Protein AF-A0A0F2QNE1-F1 (afdb_monomer)

Nearest PDB structures (foldseek):
  3fd9-assembly1_C  TM=8.692E-01  e=6.773E+00  Pseudomonas aeruginosa UCBPP-PA14
  3r84-assembly13_A  TM=7.981E-01  e=8.272E+00  Saccharomyces cerevisiae
  3r84-assembly19_A  TM=7.981E-01  e=8.272E+00  Saccharomyces cerevisiae

Mean predicted aligned error: 9.47 Å

Structure (mmCIF, N/CA/C/O backbone):
data_AF-A0A0F2QNE1-F1
#
_entry.id   AF-A0A0F2QNE1-F1
#
loop_
_atom_site.group_PDB
_atom_site.id
_atom_site.type_symbol
_atom_site.label_atom_id
_atom_site.label_alt_id
_atom_site.label_comp_id
_atom_site.label_asym_id
_atom_site.label_entity_id
_atom_site.label_seq_id
_atom_site.pdbx_PDB_ins_code
_atom_site.Cartn_x
_atom_site.Cartn_y
_atom_site.Cartn_z
_atom_site.occupancy
_atom_site.B_iso_or_equiv
_atom_site.auth_seq_id
_atom_site.auth_comp_id
_atom_site.auth_asym_id
_atom_site.auth_atom_id
_atom_site.pdbx_PDB_model_num
ATOM 1 N N . MET A 1 1 ? -14.107 -22.901 -9.620 1.00 41.91 1 MET A N 1
ATOM 2 C CA . MET A 1 1 ? -14.039 -21.460 -9.936 1.00 41.91 1 MET A CA 1
ATOM 3 C C . MET A 1 1 ? -14.068 -20.730 -8.610 1.00 41.91 1 MET A C 1
ATOM 5 O O . MET A 1 1 ? -15.085 -20.787 -7.928 1.00 41.91 1 MET A O 1
ATOM 9 N N . ASP A 1 2 ? -12.917 -20.219 -8.184 1.00 47.34 2 ASP A N 1
ATOM 10 C CA . ASP A 1 2 ? -12.744 -19.598 -6.871 1.00 47.34 2 ASP A CA 1
ATOM 11 C C . ASP A 1 2 ? -13.626 -18.342 -6.763 1.00 47.34 2 ASP A C 1
ATOM 13 O O . ASP A 1 2 ? -13.631 -17.491 -7.657 1.00 47.34 2 ASP A O 1
ATOM 17 N N . LYS A 1 3 ? -14.472 -18.282 -5.730 1.00 48.97 3 LYS A N 1
ATOM 18 C CA . LYS A 1 3 ? -15.446 -17.204 -5.535 1.00 48.97 3 LYS A CA 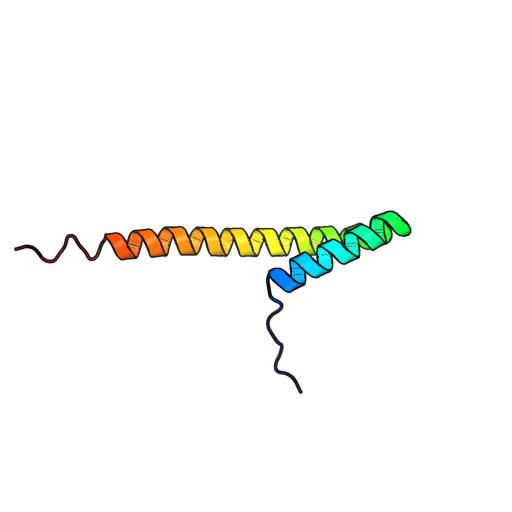1
ATOM 19 C C . LYS A 1 3 ? -14.714 -15.943 -5.082 1.00 48.97 3 LYS A C 1
ATOM 21 O O . LYS A 1 3 ? -14.679 -15.683 -3.887 1.00 48.97 3 LYS A O 1
ATOM 26 N N . GLY A 1 4 ? -14.190 -15.166 -6.033 1.00 48.50 4 GLY A N 1
ATOM 27 C CA . GLY A 1 4 ? -13.799 -13.762 -5.858 1.00 48.50 4 GLY A CA 1
ATOM 28 C 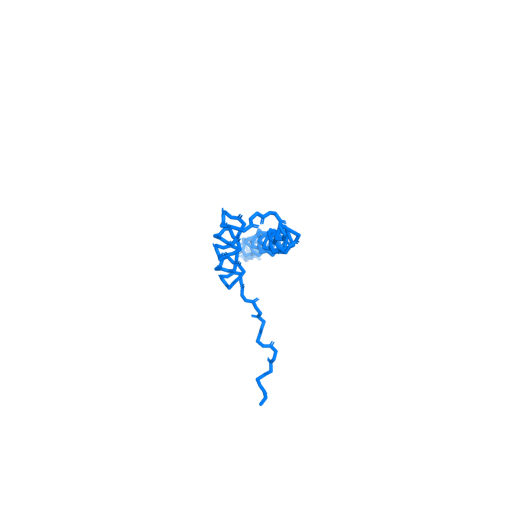C . GLY A 1 4 ? -13.207 -13.466 -4.483 1.00 48.50 4 GLY A C 1
ATOM 29 O O . GLY A 1 4 ? -13.793 -12.690 -3.722 1.00 48.50 4 GLY A O 1
ATOM 30 N N . GLN A 1 5 ? -12.111 -14.148 -4.138 1.00 59.59 5 GLN A N 1
ATOM 31 C CA . GLN A 1 5 ? -11.456 -13.967 -2.853 1.00 59.59 5 GLN A CA 1
ATOM 32 C C . GLN A 1 5 ? -11.156 -12.474 -2.680 1.00 59.59 5 GLN A C 1
ATOM 34 O O . GLN A 1 5 ? -10.527 -11.836 -3.528 1.00 59.59 5 GLN A O 1
ATOM 39 N N . ARG A 1 6 ? -11.722 -11.873 -1.626 1.00 79.06 6 ARG A N 1
ATOM 40 C CA . ARG A 1 6 ? -11.530 -10.451 -1.345 1.00 79.06 6 ARG A CA 1
ATOM 41 C C . ARG A 1 6 ? -10.046 -10.230 -1.098 1.00 79.06 6 ARG A C 1
ATOM 43 O O . ARG A 1 6 ? -9.549 -10.675 -0.069 1.00 79.06 6 ARG A O 1
ATOM 50 N N . VAL A 1 7 ? -9.397 -9.512 -2.014 1.00 84.12 7 VAL A N 1
ATOM 51 C CA . VAL A 1 7 ? -8.014 -9.054 -1.852 1.00 84.12 7 VAL A CA 1
ATOM 52 C C . VAL A 1 7 ? -7.866 -8.446 -0.462 1.00 84.12 7 VAL A C 1
ATOM 54 O O . VAL A 1 7 ? -8.641 -7.559 -0.090 1.00 84.12 7 VAL A O 1
ATOM 57 N N . THR A 1 8 ? -6.912 -8.939 0.310 1.00 90.69 8 THR A N 1
ATOM 58 C CA . THR A 1 8 ? -6.616 -8.508 1.677 1.00 90.69 8 THR A CA 1
ATOM 59 C C . THR A 1 8 ? -5.740 -7.253 1.685 1.00 90.69 8 THR A C 1
ATOM 61 O O . THR A 1 8 ? -5.129 -6.895 0.682 1.00 90.69 8 THR A O 1
ATOM 64 N N . GLU A 1 9 ? -5.675 -6.546 2.817 1.00 92.44 9 GLU A N 1
ATOM 65 C CA . GLU A 1 9 ? -4.746 -5.410 2.980 1.00 92.44 9 GLU A CA 1
ATOM 66 C C . GLU A 1 9 ? -3.285 -5.858 2.806 1.00 92.44 9 GLU A C 1
ATOM 68 O O . GLU A 1 9 ? -2.517 -5.194 2.118 1.00 92.44 9 GLU A O 1
ATOM 73 N N . GLN A 1 10 ? -2.939 -7.041 3.320 1.00 92.62 10 GLN A N 1
ATOM 74 C CA . GLN A 1 10 ? -1.598 -7.616 3.215 1.00 92.62 10 GLN A CA 1
ATOM 75 C C . GLN A 1 10 ? -1.196 -7.928 1.763 1.00 92.62 10 GLN A C 1
ATOM 77 O O . GLN A 1 10 ? -0.046 -7.727 1.370 1.00 92.62 10 GLN A O 1
ATOM 82 N N . GLU A 1 11 ? -2.136 -8.393 0.937 1.00 94.62 11 GLU A N 1
ATOM 83 C CA . GLU A 1 11 ? -1.890 -8.598 -0.496 1.00 94.62 11 GLU A CA 1
ATOM 84 C C . GLU A 1 11 ? -1.663 -7.271 -1.232 1.00 94.62 11 GLU A C 1
ATOM 86 O O . GLU A 1 11 ? -0.828 -7.206 -2.138 1.00 94.62 11 GLU A O 1
ATOM 91 N N . ILE A 1 12 ? -2.344 -6.195 -0.820 1.00 95.12 12 ILE A N 1
ATOM 92 C CA . ILE A 1 12 ? -2.116 -4.849 -1.365 1.00 95.12 12 ILE A CA 1
ATOM 93 C C . ILE A 1 12 ? -0.727 -4.336 -0.966 1.00 95.12 12 ILE A C 1
ATOM 95 O O . ILE A 1 12 ? 0.012 -3.876 -1.833 1.00 95.12 12 ILE A O 1
ATOM 99 N N . GLU A 1 13 ? -0.329 -4.471 0.300 1.00 96.44 13 GLU A N 1
ATOM 100 C CA . GLU A 1 13 ? 1.011 -4.095 0.789 1.00 96.44 13 GLU A CA 1
ATOM 101 C C . GLU A 1 13 ? 2.129 -4.869 0.073 1.00 96.44 13 GLU A C 1
ATOM 103 O O . GLU A 1 13 ? 3.148 -4.303 -0.342 1.00 96.44 13 GLU A O 1
ATOM 108 N N . THR A 1 14 ? 1.915 -6.169 -0.141 1.00 97.12 14 THR A N 1
ATOM 109 C CA . THR A 1 14 ? 2.843 -7.019 -0.900 1.00 97.12 14 THR A CA 1
ATOM 110 C C .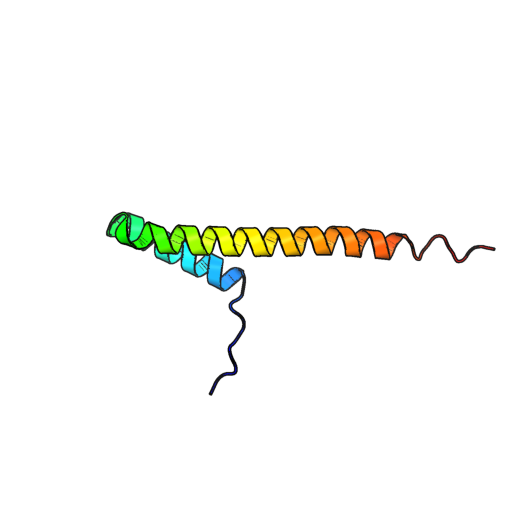 THR A 1 14 ? 2.960 -6.534 -2.346 1.00 97.12 14 THR A C 1
ATOM 112 O O . THR A 1 14 ? 4.063 -6.410 -2.878 1.00 97.12 14 THR A O 1
ATOM 115 N N . SER A 1 15 ? 1.833 -6.194 -2.974 1.00 96.25 15 SER A N 1
ATOM 116 C CA . SER A 1 15 ? 1.795 -5.688 -4.350 1.00 96.25 15 SER A CA 1
ATOM 117 C C . SER A 1 15 ? 2.471 -4.321 -4.488 1.00 96.25 15 SER A C 1
ATOM 119 O O . SER A 1 15 ? 3.210 -4.105 -5.446 1.00 96.25 15 SER A O 1
ATOM 121 N N . LEU A 1 16 ? 2.293 -3.422 -3.513 1.00 97.62 16 LEU A N 1
ATOM 122 C CA . LEU A 1 16 ? 3.003 -2.139 -3.449 1.00 97.62 16 LEU A CA 1
ATOM 123 C C . LEU A 1 16 ? 4.521 -2.341 -3.391 1.00 97.62 16 LEU A C 1
ATOM 125 O O . LEU A 1 16 ? 5.257 -1.690 -4.129 1.00 97.62 16 LEU A O 1
ATOM 129 N N . SER A 1 17 ? 4.989 -3.302 -2.590 1.00 97.62 17 SER A N 1
ATOM 130 C CA . SER A 1 17 ? 6.417 -3.637 -2.499 1.00 97.62 17 SER A CA 1
ATOM 131 C C . SER A 1 17 ? 6.987 -4.142 -3.831 1.00 97.62 17 SER A C 1
ATOM 133 O O . SER A 1 17 ? 8.128 -3.838 -4.182 1.00 97.62 17 SER A O 1
ATOM 135 N N . ILE A 1 18 ? 6.200 -4.907 -4.594 1.00 97.19 18 ILE A N 1
ATOM 136 C CA . ILE A 1 18 ? 6.581 -5.377 -5.933 1.00 97.19 18 ILE A CA 1
ATOM 137 C C . ILE A 1 18 ? 6.630 -4.202 -6.915 1.00 97.19 18 ILE A C 1
ATOM 139 O O . ILE A 1 18 ? 7.618 -4.052 -7.632 1.00 97.19 18 ILE A O 1
ATOM 143 N N . LEU A 1 19 ? 5.601 -3.353 -6.929 1.00 96.94 19 LEU A N 1
ATOM 144 C CA . LEU A 1 19 ? 5.531 -2.190 -7.814 1.00 96.94 19 LEU A CA 1
ATOM 145 C C . LEU A 1 19 ? 6.659 -1.193 -7.542 1.00 96.94 19 LEU A C 1
ATOM 147 O O . LEU A 1 19 ? 7.239 -0.695 -8.498 1.00 96.94 19 LEU A O 1
ATOM 151 N N . ALA A 1 20 ? 7.043 -0.972 -6.282 1.00 97.56 20 ALA A N 1
ATOM 152 C CA . ALA A 1 20 ? 8.194 -0.136 -5.941 1.00 97.56 20 ALA A CA 1
ATOM 153 C C . ALA A 1 20 ? 9.485 -0.634 -6.615 1.00 97.56 20 ALA A C 1
ATOM 155 O O . ALA A 1 20 ? 10.221 0.155 -7.197 1.00 97.56 20 ALA A O 1
ATOM 156 N N . ARG A 1 21 ? 9.726 -1.955 -6.622 1.00 97.50 21 ARG A N 1
ATOM 157 C CA . ARG A 1 21 ? 10.880 -2.558 -7.319 1.00 97.50 21 ARG A CA 1
ATOM 158 C C . ARG A 1 21 ? 10.781 -2.430 -8.838 1.00 97.50 21 ARG A C 1
ATOM 160 O O . ARG A 1 21 ? 11.804 -2.338 -9.510 1.00 97.50 21 ARG A O 1
ATOM 167 N N . LEU A 1 22 ? 9.568 -2.478 -9.391 1.00 97.19 22 LEU A N 1
ATOM 168 C CA . LEU A 1 22 ? 9.353 -2.283 -10.824 1.00 97.19 22 LEU A CA 1
ATOM 169 C C . LEU A 1 22 ? 9.595 -0.830 -11.229 1.00 97.19 22 LEU A C 1
ATOM 171 O O . LEU A 1 22 ? 10.235 -0.607 -12.248 1.00 97.19 22 LEU A O 1
ATOM 175 N N . ILE A 1 23 ? 9.138 0.131 -10.429 1.00 96.81 23 ILE A N 1
ATOM 176 C CA . ILE A 1 23 ? 9.373 1.562 -10.651 1.00 96.81 23 ILE A CA 1
ATOM 177 C C . ILE A 1 23 ? 10.869 1.867 -10.556 1.00 96.81 23 ILE A C 1
ATOM 179 O O . ILE A 1 23 ? 11.424 2.463 -11.470 1.00 96.81 23 ILE A O 1
ATOM 183 N N . ASP A 1 24 ? 11.541 1.369 -9.517 1.00 97.38 24 ASP A N 1
ATOM 184 C CA . ASP A 1 24 ? 12.989 1.532 -9.339 1.00 97.38 24 ASP A CA 1
ATOM 185 C C . ASP A 1 24 ? 13.792 0.996 -10.539 1.00 97.38 24 ASP A C 1
ATOM 187 O O . ASP A 1 24 ? 14.768 1.600 -10.977 1.00 97.38 24 ASP A O 1
ATOM 191 N N . ARG A 1 25 ? 13.347 -0.121 -11.132 1.00 96.75 25 ARG A N 1
ATOM 192 C CA . ARG A 1 25 ? 14.046 -0.770 -12.251 1.00 96.75 25 ARG A CA 1
ATOM 193 C C . ARG A 1 25 ? 13.674 -0.231 -13.635 1.00 96.75 25 ARG A C 1
ATOM 195 O O . ARG A 1 25 ? 14.520 -0.231 -14.526 1.00 96.75 25 ARG A O 1
ATOM 202 N N . TYR A 1 26 ? 12.414 0.124 -13.853 1.00 94.75 26 TYR A N 1
ATOM 203 C CA . TYR A 1 26 ? 11.850 0.382 -15.185 1.00 94.75 26 TYR A CA 1
ATOM 204 C C . TYR A 1 26 ? 11.256 1.789 -15.333 1.00 94.75 26 TYR A C 1
ATOM 206 O O . TYR A 1 26 ? 10.748 2.124 -16.404 1.00 94.75 26 TYR A O 1
ATOM 214 N N . GLY A 1 27 ? 11.329 2.611 -14.287 1.00 91.25 27 GLY A N 1
ATOM 215 C CA . GLY A 1 27 ? 10.796 3.965 -14.259 1.00 91.25 27 GLY A CA 1
ATOM 216 C C . GLY A 1 27 ? 9.281 4.028 -14.066 1.00 91.25 27 GLY A C 1
ATOM 217 O O . GLY A 1 27 ? 8.601 3.053 -13.731 1.00 91.25 27 GLY A O 1
ATOM 218 N N . ASP A 1 28 ? 8.734 5.213 -14.310 1.00 92.94 28 ASP A N 1
ATOM 219 C CA . ASP A 1 28 ? 7.429 5.629 -13.786 1.00 92.94 28 ASP A CA 1
ATOM 220 C C . ASP A 1 28 ? 6.213 5.035 -14.514 1.00 92.94 28 ASP A C 1
ATOM 222 O O . ASP A 1 28 ? 5.070 5.351 -14.187 1.00 92.94 28 ASP A O 1
ATOM 226 N N . ALA A 1 29 ? 6.411 4.128 -15.475 1.00 94.62 29 ALA A N 1
ATOM 227 C CA . ALA A 1 29 ? 5.312 3.487 -16.205 1.00 94.62 29 ALA A CA 1
ATOM 228 C C . ALA A 1 29 ? 4.322 2.753 -15.275 1.00 9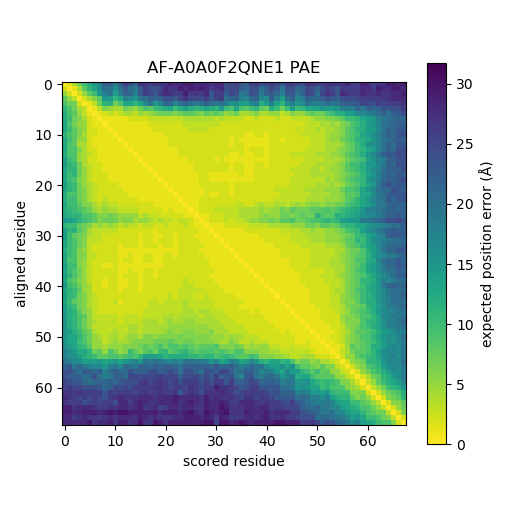4.62 29 ALA A C 1
ATOM 230 O O . ALA A 1 29 ? 3.133 2.648 -15.580 1.00 94.62 29 ALA A O 1
ATOM 231 N N . TYR A 1 30 ? 4.801 2.265 -14.127 1.00 94.38 30 TYR A N 1
ATOM 232 C CA . TYR A 1 30 ? 3.995 1.561 -13.123 1.00 94.38 30 TYR A CA 1
ATOM 233 C C . TYR A 1 30 ? 3.424 2.482 -12.033 1.00 94.38 30 TYR A C 1
ATOM 235 O O . TYR A 1 30 ? 2.614 2.032 -11.216 1.00 94.38 30 TYR A O 1
ATOM 243 N N . TRP A 1 31 ? 3.800 3.764 -12.037 1.00 96.06 31 TRP A N 1
ATOM 244 C CA . TRP A 1 31 ? 3.377 4.755 -11.047 1.00 96.06 31 TRP A CA 1
ATOM 245 C C . TRP A 1 31 ? 1.850 4.855 -10.890 1.00 96.06 31 TRP A C 1
ATOM 247 O O . TRP A 1 31 ? 1.370 4.778 -9.757 1.00 96.06 31 TRP A O 1
ATOM 257 N N . PRO A 1 32 ? 1.038 4.883 -11.973 1.00 96.81 32 PRO A N 1
ATOM 258 C CA . PRO A 1 32 ? -0.418 5.000 -11.836 1.00 96.81 32 PRO A CA 1
ATOM 259 C C . PRO A 1 32 ? -1.065 3.835 -11.073 1.00 96.81 32 PRO A C 1
ATOM 261 O O . PRO A 1 32 ? -2.098 3.991 -10.420 1.00 96.81 32 PRO A O 1
ATOM 264 N N . ILE A 1 33 ? -0.472 2.640 -11.157 1.00 96.06 33 ILE A N 1
ATOM 265 C CA . ILE A 1 33 ? -0.967 1.454 -10.450 1.00 96.06 33 ILE A CA 1
ATOM 266 C C . ILE A 1 33 ? -0.558 1.522 -8.978 1.00 96.06 33 ILE A C 1
ATOM 268 O O . ILE A 1 33 ? -1.375 1.220 -8.105 1.00 96.06 33 ILE A O 1
ATOM 272 N N . PHE A 1 34 ? 0.677 1.949 -8.708 1.00 97.31 34 PHE A N 1
ATOM 273 C CA . PHE A 1 34 ? 1.189 2.137 -7.354 1.00 97.31 34 PHE A CA 1
ATOM 274 C C . PHE A 1 34 ? 0.307 3.107 -6.558 1.00 97.31 34 PHE A C 1
ATOM 276 O O . PHE A 1 34 ? -0.231 2.730 -5.517 1.00 97.31 34 PHE A O 1
ATOM 283 N N . GLU A 1 35 ? 0.038 4.295 -7.105 1.00 97.81 35 GLU A N 1
ATOM 284 C CA . GLU A 1 35 ? -0.813 5.304 -6.458 1.00 97.81 35 GLU A CA 1
ATOM 285 C C . GLU A 1 35 ? -2.229 4.786 -6.180 1.00 97.81 35 GLU A C 1
ATOM 287 O O . GLU A 1 35 ? -2.834 5.078 -5.145 1.00 97.81 35 GLU A O 1
ATOM 292 N N . ARG A 1 36 ? -2.789 3.995 -7.102 1.00 97.06 36 ARG A N 1
ATOM 293 C CA . ARG A 1 36 ? -4.126 3.426 -6.925 1.00 97.06 36 ARG A CA 1
ATOM 294 C C . ARG A 1 36 ? -4.172 2.451 -5.749 1.00 97.06 36 ARG A C 1
ATOM 296 O O . ARG A 1 36 ? -5.142 2.471 -4.989 1.00 97.06 36 ARG A O 1
ATOM 303 N N . LEU A 1 37 ? -3.157 1.601 -5.606 1.00 96.94 37 LEU A N 1
ATOM 304 C CA . LEU A 1 37 ? -3.077 0.649 -4.500 1.00 96.94 37 LEU A CA 1
ATOM 305 C C . LEU A 1 37 ? -2.829 1.348 -3.162 1.00 96.94 37 LEU A C 1
ATOM 307 O O . LEU A 1 37 ? -3.450 0.980 -2.166 1.00 96.94 37 LEU A O 1
ATOM 311 N N . GLU A 1 38 ? -2.003 2.392 -3.148 1.00 97.56 38 GLU A N 1
ATOM 312 C CA . GLU A 1 38 ? -1.746 3.200 -1.955 1.00 97.56 38 GLU A CA 1
ATOM 313 C C . GLU A 1 38 ? -3.028 3.881 -1.447 1.00 97.56 38 GLU A C 1
ATOM 315 O O . GLU A 1 38 ? -3.363 3.809 -0.259 1.00 97.56 38 GLU A O 1
ATOM 320 N N . ARG A 1 39 ? -3.819 4.464 -2.358 1.00 97.38 39 ARG A N 1
ATOM 321 C CA . ARG A 1 39 ? -5.122 5.065 -2.026 1.00 97.38 39 ARG A CA 1
ATOM 322 C C . ARG A 1 39 ? -6.125 4.042 -1.503 1.00 97.38 39 ARG A C 1
ATOM 324 O O . ARG A 1 39 ? -6.844 4.322 -0.540 1.00 97.38 39 ARG A O 1
ATOM 331 N N . GLU A 1 40 ? -6.189 2.862 -2.118 1.00 95.75 40 GLU A N 1
ATOM 332 C CA . GLU A 1 40 ? -7.095 1.796 -1.680 1.00 95.75 40 GLU A CA 1
ATOM 333 C C . GLU A 1 40 ? -6.722 1.291 -0.279 1.00 95.75 40 GLU A C 1
ATOM 335 O O . GLU A 1 40 ? -7.603 1.153 0.575 1.00 95.75 40 GLU A O 1
ATOM 340 N N . LEU A 1 41 ? -5.429 1.063 -0.018 1.00 95.38 41 LEU A N 1
ATOM 341 C CA . LEU A 1 41 ? -4.934 0.650 1.295 1.00 95.38 41 LEU A CA 1
ATOM 342 C C . LEU A 1 41 ? -5.274 1.693 2.364 1.00 95.38 41 LEU A C 1
ATOM 344 O O . LEU A 1 41 ? -5.859 1.355 3.395 1.00 95.38 41 LEU A O 1
ATOM 348 N N . THR A 1 42 ? -5.005 2.967 2.075 1.00 96.25 42 THR A N 1
ATOM 349 C CA . THR A 1 42 ? -5.323 4.092 2.967 1.00 96.25 42 THR A CA 1
ATOM 350 C C . THR A 1 42 ? -6.820 4.138 3.284 1.00 96.25 42 THR A C 1
ATOM 352 O O . THR A 1 42 ? -7.220 4.142 4.448 1.00 96.25 42 THR A O 1
ATOM 355 N N . THR A 1 43 ? -7.673 4.040 2.262 1.00 95.50 43 THR A N 1
ATOM 356 C CA . THR A 1 43 ? -9.138 4.051 2.418 1.00 95.50 43 THR A CA 1
ATOM 357 C C . THR A 1 43 ? -9.642 2.876 3.266 1.00 95.50 43 THR A C 1
ATOM 359 O O . THR A 1 43 ? -10.621 2.991 4.012 1.00 95.50 43 THR A O 1
ATOM 362 N N . ARG A 1 44 ? -9.024 1.695 3.155 1.00 94.00 44 ARG A N 1
ATOM 363 C CA . ARG A 1 44 ? -9.360 0.535 4.000 1.00 94.00 44 ARG A CA 1
ATOM 364 C C . ARG A 1 44 ? -8.932 0.752 5.445 1.00 94.00 44 ARG A C 1
ATOM 366 O O . ARG A 1 44 ? -9.753 0.556 6.346 1.00 94.00 44 ARG A O 1
ATOM 373 N N . GLN A 1 45 ? -7.718 1.249 5.652 1.00 92.44 45 GLN A N 1
ATOM 374 C CA . GLN A 1 45 ? -7.182 1.534 6.975 1.00 92.44 45 GLN A CA 1
ATOM 375 C C . GLN A 1 45 ? -8.004 2.592 7.720 1.00 92.44 45 GLN A C 1
ATOM 377 O O . GLN A 1 45 ? -8.299 2.435 8.910 1.00 92.44 45 GLN A O 1
ATOM 382 N N . GLU A 1 46 ? -8.436 3.641 7.024 1.00 93.69 46 GLU A N 1
ATOM 383 C CA . GLU A 1 46 ? -9.317 4.670 7.573 1.00 93.69 46 GLU A CA 1
ATOM 384 C C . GLU A 1 46 ? -10.680 4.098 7.959 1.00 93.69 46 GLU A C 1
ATOM 386 O O . GLU A 1 46 ? -11.161 4.333 9.070 1.00 93.69 46 GLU A O 1
ATOM 391 N N . ARG A 1 47 ? -11.299 3.290 7.085 1.00 92.00 47 ARG A N 1
ATOM 392 C CA . ARG A 1 47 ? -12.562 2.601 7.400 1.00 92.00 47 ARG A CA 1
ATOM 393 C C . ARG A 1 47 ? -12.414 1.720 8.637 1.00 92.00 47 ARG A C 1
ATOM 395 O O . ARG A 1 47 ? -13.249 1.798 9.538 1.00 92.00 47 ARG A O 1
ATOM 402 N N . ARG A 1 48 ? -11.340 0.931 8.720 1.00 89.75 48 ARG A N 1
ATOM 403 C CA . ARG A 1 48 ? -11.036 0.070 9.871 1.00 89.75 48 ARG A CA 1
ATOM 404 C C . ARG A 1 48 ? -10.861 0.878 11.154 1.00 89.75 48 ARG A C 1
ATOM 406 O O . ARG A 1 48 ? -11.452 0.531 12.173 1.00 89.75 48 ARG A O 1
ATOM 413 N N . THR A 1 49 ? -10.112 1.975 11.095 1.00 90.75 49 THR A N 1
ATOM 414 C CA . THR A 1 49 ? -9.892 2.885 12.229 1.00 90.75 49 THR A CA 1
ATOM 415 C C . THR A 1 49 ? -11.197 3.530 12.693 1.00 90.75 49 THR A C 1
ATOM 417 O O . THR A 1 49 ? -11.512 3.524 13.880 1.00 90.75 49 THR A O 1
ATOM 420 N N . ARG A 1 50 ? -12.019 4.029 11.764 1.00 91.38 50 ARG A N 1
ATOM 421 C CA . ARG A 1 50 ? -13.326 4.615 12.093 1.00 91.38 50 ARG A CA 1
ATOM 422 C C . ARG A 1 50 ? -14.238 3.593 12.762 1.00 91.38 50 ARG A C 1
ATOM 424 O O . ARG A 1 50 ? -14.836 3.899 13.792 1.00 91.38 50 ARG A O 1
ATOM 431 N N . LEU A 1 51 ? -14.321 2.380 12.220 1.00 90.50 51 LEU A N 1
ATOM 432 C CA . LEU A 1 51 ? -15.122 1.306 12.807 1.00 90.50 51 LEU A CA 1
ATOM 433 C C . LEU A 1 51 ? -14.603 0.899 14.190 1.00 90.50 51 LEU A C 1
ATOM 435 O O . LEU A 1 51 ? -15.400 0.738 15.114 1.00 90.50 51 LEU A O 1
ATOM 439 N N . SER A 1 52 ? -13.285 0.768 14.362 1.00 88.38 52 SER A N 1
ATOM 440 C CA . SER A 1 52 ? -12.697 0.350 15.636 1.00 88.38 52 SER A CA 1
ATOM 441 C C . SER A 1 52 ? -12.956 1.368 16.747 1.00 88.38 52 SER A C 1
ATOM 443 O O . SER A 1 52 ? -13.324 0.962 17.849 1.00 88.38 52 SER A O 1
ATOM 445 N N . VAL A 1 53 ? -12.868 2.672 16.452 1.00 89.06 53 VAL A N 1
ATOM 446 C CA . VAL A 1 53 ? -13.212 3.755 17.388 1.00 89.06 53 VAL A CA 1
ATOM 447 C C . VAL A 1 53 ? -14.668 3.636 17.844 1.00 89.06 53 VAL A C 1
ATOM 449 O O . VAL A 1 53 ? -14.932 3.577 19.044 1.00 89.06 53 VAL A O 1
ATOM 452 N N . HIS A 1 54 ? -15.615 3.515 16.911 1.00 82.25 54 HIS A N 1
ATOM 453 C CA . HIS A 1 54 ? -17.044 3.480 17.247 1.00 82.25 54 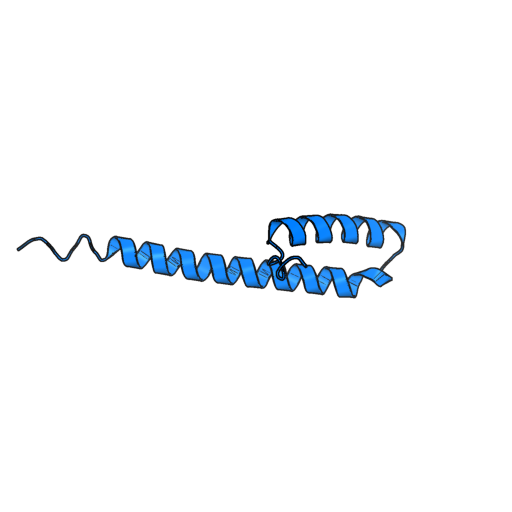HIS A CA 1
ATOM 454 C C . HIS A 1 54 ? -17.451 2.188 17.976 1.00 82.25 54 HIS A C 1
ATOM 456 O O . HIS A 1 54 ? -18.266 2.223 18.902 1.00 82.25 54 HIS A O 1
ATOM 462 N N . LEU A 1 55 ? -16.844 1.047 17.633 1.00 82.88 55 LEU A N 1
ATOM 463 C CA . LEU A 1 55 ? -17.076 -0.219 18.333 1.00 82.88 55 LEU A CA 1
ATOM 464 C C . LEU A 1 55 ? -16.439 -0.249 19.735 1.00 82.88 55 LEU A C 1
ATOM 466 O O . LEU A 1 55 ? -17.007 -0.860 20.644 1.00 82.88 55 LEU A O 1
ATOM 470 N N . ARG A 1 56 ? -15.300 0.430 19.955 1.00 72.50 56 ARG A N 1
ATOM 471 C CA . ARG A 1 56 ? -14.711 0.607 21.301 1.00 72.50 56 ARG A CA 1
ATOM 472 C C . ARG A 1 56 ? -15.610 1.447 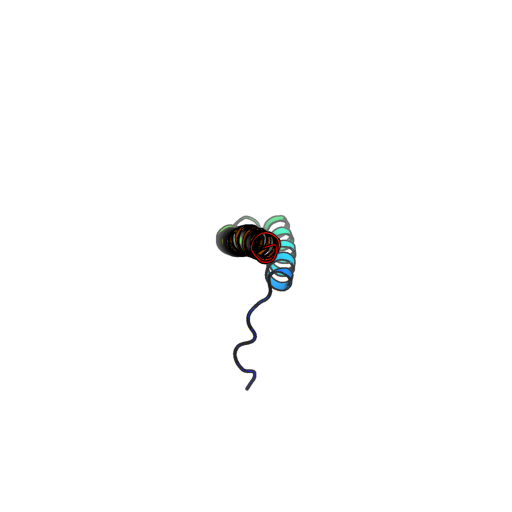22.201 1.00 72.50 56 ARG A C 1
ATOM 474 O O . ARG A 1 56 ? -15.820 1.075 23.355 1.00 72.50 56 ARG A O 1
ATOM 481 N N . THR A 1 57 ? -16.172 2.526 21.662 1.00 61.22 57 THR A N 1
ATOM 482 C CA . THR A 1 57 ? -17.093 3.413 22.384 1.00 61.22 57 THR A CA 1
ATOM 483 C C . THR A 1 57 ? -18.402 2.699 22.735 1.00 61.22 57 THR A C 1
ATOM 485 O O . THR A 1 57 ? -18.858 2.764 23.875 1.00 61.22 57 THR A O 1
ATOM 488 N N . SER A 1 58 ? -18.962 1.910 21.811 1.00 57.53 58 SER A N 1
ATOM 489 C CA . SER A 1 58 ? -20.183 1.126 22.062 1.00 57.53 58 SER A CA 1
ATOM 490 C C . SER A 1 58 ? -20.004 0.057 23.156 1.00 57.53 58 SER A C 1
ATOM 492 O O . SER A 1 58 ? -20.919 -0.197 23.940 1.00 57.53 58 SER A O 1
ATOM 494 N N . ARG A 1 59 ? -18.803 -0.530 23.282 1.00 55.97 59 ARG A N 1
ATOM 495 C CA . ARG A 1 59 ? -18.480 -1.495 24.350 1.00 55.97 59 ARG A CA 1
ATOM 496 C C . ARG A 1 59 ? -18.354 -0.866 25.743 1.00 55.97 59 ARG A C 1
ATOM 498 O O . ARG A 1 59 ? -18.611 -1.563 26.721 1.00 55.97 59 ARG A O 1
ATOM 505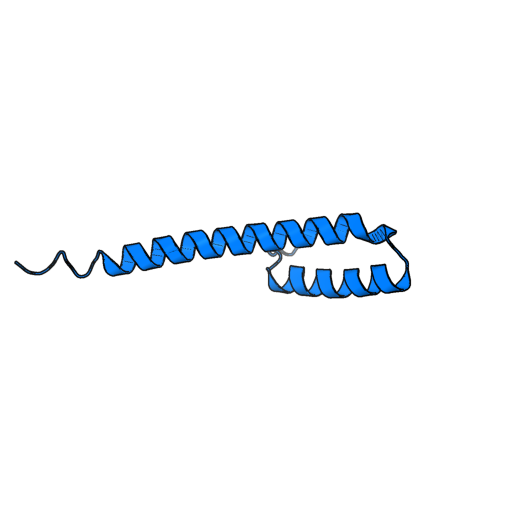 N N . HIS A 1 60 ? -17.995 0.414 25.847 1.00 53.53 60 HIS A N 1
ATOM 506 C CA . HIS A 1 60 ? -17.943 1.124 27.133 1.00 53.53 60 HIS A CA 1
ATOM 507 C C . HIS A 1 60 ? -19.326 1.570 27.625 1.00 53.53 60 HIS A C 1
ATOM 509 O O . HIS A 1 60 ? -19.568 1.575 28.828 1.00 53.53 60 HIS A O 1
ATOM 515 N N . ASN A 1 61 ? -20.268 1.841 26.718 1.00 53.81 61 ASN A N 1
ATOM 516 C CA . ASN A 1 61 ? -21.596 2.338 27.089 1.00 53.81 61 ASN A CA 1
ATOM 517 C C . ASN A 1 61 ? -22.540 1.267 27.688 1.00 53.81 61 ASN A C 1
ATOM 519 O O . ASN A 1 61 ? -23.600 1.592 28.210 1.00 53.81 61 ASN A O 1
ATOM 523 N N . LYS A 1 62 ? -22.174 -0.025 27.643 1.00 51.28 62 LYS A N 1
ATOM 524 C CA . LYS A 1 62 ? -22.963 -1.114 28.259 1.00 51.28 62 LYS A CA 1
ATOM 525 C C . LYS A 1 62 ? -22.641 -1.380 29.734 1.00 51.28 62 LYS A C 1
ATOM 527 O O . LYS A 1 62 ? -23.307 -2.210 30.341 1.00 51.28 62 LYS A O 1
ATOM 532 N N . LYS A 1 63 ? -21.637 -0.714 30.319 1.00 51.72 63 LYS A N 1
ATOM 533 C CA . LYS A 1 63 ? -21.244 -0.928 31.727 1.00 51.72 63 LYS A CA 1
ATOM 534 C C . LYS A 1 63 ? -21.804 0.107 32.713 1.00 51.72 63 LYS A C 1
ATOM 536 O O . LYS A 1 63 ? -21.567 -0.039 33.902 1.00 51.72 63 LYS A O 1
ATOM 541 N N . GLN A 1 64 ? -22.543 1.121 32.249 1.00 51.53 64 GLN A N 1
ATOM 542 C CA . GLN A 1 64 ? -23.085 2.190 33.109 1.00 51.53 64 GLN A CA 1
ATOM 543 C C . GLN A 1 64 ? -24.620 2.181 33.250 1.00 51.53 64 GLN A C 1
ATOM 545 O O . GLN A 1 64 ? -25.169 3.077 33.877 1.00 51.53 64 GLN A O 1
ATOM 550 N N . THR A 1 65 ? -25.325 1.183 32.702 1.00 53.06 65 THR A N 1
ATOM 551 C CA . THR A 1 65 ? -26.804 1.107 32.728 1.00 53.06 65 THR A CA 1
ATOM 552 C C . THR A 1 65 ? -27.382 -0.067 33.525 1.00 53.06 65 THR A C 1
ATOM 554 O O . THR A 1 65 ? -28.593 -0.249 33.531 1.00 53.06 65 THR A O 1
ATOM 557 N N . PHE A 1 66 ? -26.560 -0.828 34.252 1.00 54.72 66 PHE A N 1
ATOM 558 C CA . PHE A 1 66 ? -27.038 -1.817 35.228 1.00 54.72 66 PHE A CA 1
ATOM 559 C C . PHE A 1 66 ? -26.423 -1.529 36.597 1.00 54.72 66 PHE A C 1
ATOM 561 O O . PHE A 1 66 ? -25.382 -2.070 36.957 1.00 54.72 66 PHE A O 1
ATOM 568 N N . GLY A 1 67 ? -27.060 -0.616 37.321 1.00 53.16 67 GLY A N 1
ATOM 569 C CA . GLY A 1 67 ? -26.706 -0.216 38.678 1.00 53.16 67 GLY A CA 1
ATOM 570 C C . GLY A 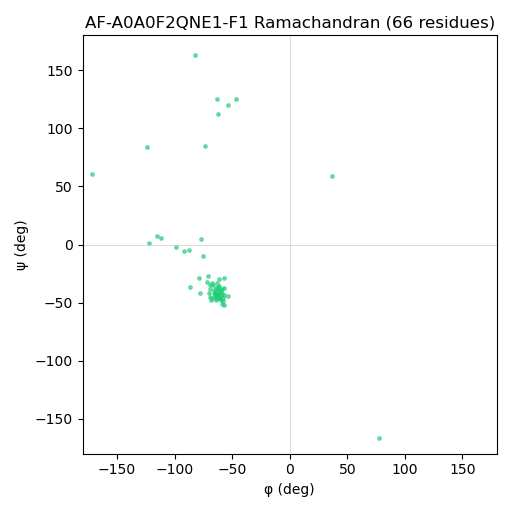1 67 ? -27.791 0.695 39.243 1.00 53.16 67 GLY A C 1
ATOM 571 O O . GLY A 1 67 ? -27.530 1.868 39.487 1.00 53.16 67 GLY A O 1
ATOM 572 N N . LEU A 1 68 ? -29.011 0.159 39.341 1.00 44.12 68 LEU A N 1
ATOM 573 C CA . LEU A 1 68 ? -30.063 0.635 40.241 1.00 44.12 68 LEU A CA 1
ATOM 574 C C . LEU A 1 68 ? -30.227 -0.410 41.342 1.00 44.12 68 LEU A C 1
ATOM 576 O O . LEU A 1 68 ? -30.182 -1.611 40.985 1.00 44.12 68 LEU A O 1
#

Secondary structure (DSSP, 8-state):
--------HHHHHHHHHHHHHHHHHH-GGGHHHHHHHHHHHHHHHHHHHHHHHHHHHHHHTTSSSS--

Solvent-accessible surface area (backbone atoms only — not comparable to full-atom values): 4135 Å² total; per-residue (Å²): 131,84,80,74,76,78,83,48,68,67,59,47,54,52,49,45,57,52,44,51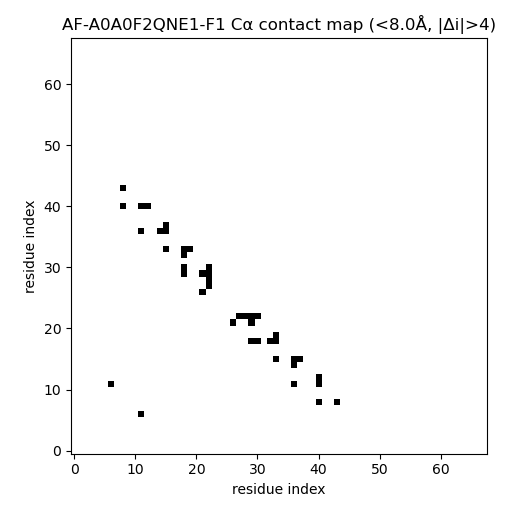,55,46,29,75,72,69,40,70,86,52,44,74,58,42,55,52,49,54,50,51,49,50,54,50,52,50,52,52,51,55,50,51,55,54,54,53,52,57,64,58,65,68,74,78,78,80,82,130

Sequence (68 aa):
MDKGQRVTEQEIETSLSILARLIDRYGDAYWPIFERLERELTTRQERRTRLSVHLRTSRHNKKQTFGL

Foldseek 3Di:
DDDCPPQDLVNLVVVLVVLVVVCVVPNCPSVVVNVVSVVVSVVVVVVVVVVVVVVVVVVVVVPPPPDD

Radius of gyration: 19.47 Å; Cα contacts (8 Å, |Δi|>4): 21; chains: 1; bounding box: 44×27×56 Å

pLDDT: mean 83.12, std 18.56, range [41.91, 97.81]